Protein AF-A0A2I1FJI1-F1 (afdb_monomer_lite)

pLDDT: mean 73.97, std 13.81, range [42.78, 96.62]

Foldseek 3Di:
DDDDDPPPDDPVVVVVVVVLCVVCVPPDVVVSVVVVVVVVVVVVVVVVVVVVVVVVVVVVVVCVVCVVVVVPPPVPPDPDDDLVNLLVLLVVVCVVCVVPDPPDDNPDDSVVSVVVSVVVVVVVVVVVVD

Structure (mmCIF, N/CA/C/O backbone):
data_AF-A0A2I1FJI1-F1
#
_entry.id   AF-A0A2I1FJI1-F1
#
loop_
_atom_site.group_PDB
_atom_site.id
_atom_site.type_symbol
_atom_site.label_atom_id
_atom_site.label_alt_id
_atom_site.label_comp_id
_atom_site.label_asym_id
_atom_site.label_entity_id
_atom_site.label_seq_id
_atom_site.pdbx_PDB_ins_code
_atom_site.Cartn_x
_atom_site.Cartn_y
_atom_site.Cartn_z
_atom_site.occupancy
_atom_site.B_iso_or_equiv
_atom_site.auth_seq_id
_atom_site.auth_comp_id
_atom_site.auth_asym_id
_atom_site.auth_atom_id
_atom_site.pdbx_PDB_model_num
ATOM 1 N N . MET A 1 1 ? 26.721 -3.919 -31.486 1.00 47.19 1 MET A N 1
ATOM 2 C CA . MET A 1 1 ? 25.503 -4.143 -30.676 1.00 47.19 1 MET A CA 1
ATOM 3 C C . MET A 1 1 ? 25.897 -4.087 -29.205 1.00 47.19 1 MET A C 1
ATOM 5 O O . MET A 1 1 ? 26.629 -4.961 -28.758 1.00 47.19 1 MET A O 1
ATOM 9 N N . ILE A 1 2 ? 25.527 -3.023 -28.488 1.00 46.94 2 ILE A N 1
ATOM 10 C CA . ILE A 1 2 ? 25.874 -2.850 -27.067 1.00 46.94 2 ILE A CA 1
ATOM 11 C C . ILE A 1 2 ? 25.023 -3.837 -26.257 1.00 46.94 2 ILE A C 1
ATOM 13 O O . ILE A 1 2 ? 23.799 -3.747 -26.284 1.00 46.94 2 ILE A O 1
ATOM 17 N N . LYS A 1 3 ? 25.654 -4.801 -25.575 1.00 48.94 3 LYS A N 1
ATOM 18 C CA . LYS A 1 3 ? 24.971 -5.701 -24.633 1.00 48.94 3 LYS A CA 1
ATOM 19 C C . LYS A 1 3 ? 24.777 -4.961 -23.309 1.00 48.94 3 LYS A C 1
ATOM 21 O O . LYS A 1 3 ? 25.679 -4.928 -22.477 1.00 48.94 3 LYS A O 1
ATOM 26 N N . THR A 1 4 ? 23.617 -4.346 -23.125 1.00 60.84 4 THR A N 1
ATOM 27 C CA . THR A 1 4 ? 23.188 -3.788 -21.840 1.00 60.84 4 THR A CA 1
ATOM 28 C C . THR A 1 4 ? 22.783 -4.925 -20.901 1.00 60.84 4 THR A C 1
ATOM 30 O O . THR A 1 4 ? 21.903 -5.727 -21.203 1.00 60.84 4 THR A O 1
ATOM 33 N N . ASN A 1 5 ? 23.462 -5.031 -19.757 1.00 58.72 5 ASN A N 1
ATOM 34 C CA . ASN A 1 5 ? 23.173 -6.045 -18.744 1.00 58.72 5 ASN A CA 1
ATOM 35 C C . ASN A 1 5 ? 22.010 -5.570 -17.859 1.00 58.72 5 ASN A C 1
ATOM 37 O O . ASN A 1 5 ? 22.204 -4.798 -16.926 1.00 58.72 5 ASN A O 1
ATOM 41 N N . TYR A 1 6 ? 20.795 -6.042 -18.141 1.00 63.50 6 TYR A N 1
ATOM 42 C CA . TYR A 1 6 ? 19.580 -5.755 -17.364 1.00 63.50 6 TYR A CA 1
ATOM 43 C C . TYR A 1 6 ? 19.432 -6.653 -16.117 1.00 63.50 6 TYR A C 1
ATOM 45 O O . TYR A 1 6 ? 18.331 -7.106 -15.794 1.00 63.50 6 TYR A O 1
ATOM 53 N N . PHE A 1 7 ? 20.535 -6.968 -15.430 1.00 54.97 7 PHE A N 1
ATOM 54 C CA . PHE A 1 7 ? 20.507 -7.867 -14.272 1.00 54.97 7 PHE A CA 1
ATOM 55 C C . PHE A 1 7 ? 19.630 -7.281 -13.152 1.00 54.97 7 PHE A C 1
ATOM 57 O O . PHE A 1 7 ? 19.903 -6.200 -12.640 1.00 54.97 7 PHE A O 1
ATOM 64 N N . GLY A 1 8 ? 18.562 -8.002 -12.791 1.00 69.81 8 GLY A N 1
ATOM 65 C CA . GLY A 1 8 ? 17.627 -7.637 -11.718 1.00 69.81 8 GLY A CA 1
ATOM 66 C C . GLY A 1 8 ? 16.314 -6.976 -12.163 1.00 69.81 8 GLY A C 1
ATOM 67 O O . GLY A 1 8 ? 15.436 -6.774 -11.326 1.00 69.81 8 GLY A O 1
ATOM 68 N N . LEU A 1 9 ? 16.129 -6.667 -13.452 1.00 73.81 9 LEU A N 1
ATOM 69 C CA . LEU A 1 9 ? 14.855 -6.141 -13.958 1.00 73.81 9 LEU A CA 1
ATOM 70 C C . LEU A 1 9 ? 13.843 -7.261 -14.243 1.00 73.81 9 LEU A C 1
ATOM 72 O O . LEU A 1 9 ? 14.193 -8.350 -14.692 1.00 73.81 9 LEU A O 1
ATOM 76 N N . ASN A 1 10 ? 12.558 -6.969 -14.014 1.00 81.31 10 ASN A N 1
ATOM 77 C CA . ASN A 1 10 ? 11.454 -7.867 -14.355 1.00 81.31 10 ASN A CA 1
ATOM 78 C C . ASN A 1 10 ? 11.464 -8.185 -15.864 1.00 81.31 10 ASN A C 1
ATOM 80 O O . ASN A 1 10 ? 11.625 -7.279 -16.685 1.00 81.31 10 ASN A O 1
ATOM 84 N N . SER A 1 11 ? 11.248 -9.449 -16.238 1.00 80.25 11 SER A N 1
ATOM 85 C CA . SER A 1 11 ? 11.314 -9.920 -17.631 1.00 80.25 11 SER A CA 1
ATOM 86 C C . SER A 1 11 ? 10.394 -9.153 -18.589 1.00 80.25 11 SER A C 1
ATOM 88 O O . SER A 1 11 ? 10.773 -8.907 -19.733 1.00 80.25 11 SER A O 1
ATOM 90 N N . VAL A 1 12 ? 9.229 -8.696 -18.122 1.00 75.75 12 VAL A N 1
ATOM 91 C CA . VAL A 1 12 ? 8.296 -7.875 -18.913 1.00 75.75 12 VAL A CA 1
ATOM 92 C C . VAL A 1 12 ? 8.899 -6.503 -19.228 1.00 75.75 12 VAL A C 1
ATOM 94 O O . VAL A 1 12 ? 8.765 -6.004 -20.345 1.00 75.75 12 VAL A O 1
ATOM 97 N N . ILE A 1 13 ? 9.607 -5.908 -18.264 1.00 76.25 13 ILE A N 1
ATOM 98 C CA . ILE A 1 13 ? 10.289 -4.618 -18.434 1.00 76.25 13 ILE A CA 1
ATOM 99 C C . ILE A 1 13 ? 11.459 -4.776 -19.407 1.00 76.25 13 ILE A C 1
ATOM 101 O O . ILE A 1 13 ? 11.609 -3.964 -20.316 1.00 76.25 13 ILE A O 1
ATOM 105 N N . VAL A 1 14 ? 12.243 -5.849 -19.268 1.00 77.00 14 VAL A N 1
ATOM 106 C CA . VAL A 1 14 ? 13.352 -6.160 -20.184 1.00 77.00 14 VAL A CA 1
ATOM 107 C C . VAL A 1 14 ? 12.845 -6.335 -21.617 1.00 77.00 14 VAL A C 1
ATOM 109 O O . VAL A 1 14 ? 13.408 -5.755 -22.544 1.00 77.00 14 VAL A O 1
ATOM 112 N N . GLN A 1 15 ? 11.741 -7.062 -21.809 1.00 80.50 15 GLN A N 1
ATOM 113 C CA . GLN A 1 15 ? 11.138 -7.233 -23.131 1.00 80.50 15 GLN A CA 1
ATOM 114 C C . GLN A 1 15 ? 10.654 -5.902 -23.723 1.00 80.50 15 GLN A C 1
ATOM 116 O O . GLN A 1 15 ? 10.873 -5.636 -24.904 1.00 80.50 15 GLN A O 1
ATOM 121 N N . ALA A 1 16 ? 10.022 -5.046 -22.916 1.00 79.44 16 ALA A N 1
ATOM 122 C CA . ALA A 1 16 ? 9.568 -3.731 -23.361 1.00 79.44 16 ALA A CA 1
ATOM 123 C C . ALA A 1 16 ? 10.741 -2.824 -23.773 1.00 79.44 16 ALA A C 1
ATOM 125 O O . ALA A 1 16 ? 10.660 -2.159 -24.807 1.00 79.44 16 ALA A O 1
ATOM 126 N N . LEU A 1 17 ? 11.839 -2.838 -23.010 1.00 77.69 17 LEU A N 1
ATOM 127 C CA . LEU A 1 17 ? 13.058 -2.091 -23.329 1.00 77.69 17 LEU A CA 1
ATOM 128 C C . LEU A 1 17 ? 13.715 -2.600 -24.614 1.00 77.69 17 LEU A C 1
ATOM 130 O O . LEU A 1 17 ? 14.049 -1.787 -25.468 1.00 77.69 17 LEU A O 1
ATOM 134 N N . ASN A 1 18 ? 13.815 -3.917 -24.808 1.00 80.38 18 ASN A N 1
ATOM 135 C CA . ASN A 1 18 ? 14.345 -4.499 -26.046 1.00 80.38 18 ASN A CA 1
ATOM 136 C C . ASN A 1 18 ? 13.476 -4.155 -27.268 1.00 80.38 18 ASN A C 1
ATOM 138 O O . ASN A 1 18 ? 13.998 -3.836 -28.334 1.00 80.38 18 ASN A O 1
ATOM 142 N N . ASN A 1 19 ? 12.148 -4.167 -27.118 1.00 82.31 19 ASN A N 1
ATOM 143 C CA . ASN A 1 19 ? 11.226 -3.795 -28.193 1.00 82.31 19 ASN A CA 1
ATOM 144 C C . ASN A 1 19 ? 11.324 -2.303 -28.543 1.00 82.31 19 ASN A C 1
ATOM 146 O O . ASN A 1 19 ? 11.272 -1.946 -29.720 1.00 82.31 19 ASN A O 1
ATOM 150 N N . MET A 1 20 ? 11.480 -1.433 -27.539 1.00 76.06 20 MET A N 1
ATOM 151 C CA . MET A 1 20 ? 11.798 -0.021 -27.767 1.00 76.06 20 MET A CA 1
ATOM 152 C C . MET A 1 20 ? 13.161 0.123 -28.442 1.00 76.06 20 MET A C 1
ATOM 154 O O . MET A 1 20 ? 13.287 0.894 -29.389 1.00 76.06 20 MET A O 1
ATOM 158 N N . GLN A 1 21 ? 14.140 -0.688 -28.032 1.00 75.31 21 GLN A N 1
ATOM 159 C CA . GLN A 1 21 ? 15.470 -0.668 -28.617 1.00 75.31 21 GLN A CA 1
ATOM 160 C C . GLN A 1 21 ? 15.499 -0.999 -30.089 1.00 75.31 21 GLN A C 1
ATOM 162 O O . GLN A 1 21 ? 16.168 -0.322 -30.866 1.00 75.31 21 GLN A O 1
ATOM 167 N N . TYR A 1 22 ? 14.727 -2.005 -30.463 1.00 79.12 22 TYR A N 1
ATOM 168 C CA . TYR A 1 22 ? 14.536 -2.385 -31.844 1.00 79.12 22 TYR A CA 1
ATOM 169 C C . TYR A 1 22 ? 13.771 -1.320 -32.642 1.00 79.12 22 TYR A C 1
ATOM 171 O O . TYR A 1 22 ? 14.175 -0.979 -33.748 1.00 79.12 22 TYR A O 1
ATOM 179 N N . ARG A 1 23 ? 12.687 -0.757 -32.087 1.00 76.19 23 ARG A N 1
ATOM 180 C CA . ARG A 1 23 ? 11.861 0.244 -32.790 1.00 76.19 23 ARG A CA 1
ATOM 181 C C . ARG A 1 23 ? 12.603 1.537 -33.099 1.00 76.19 23 ARG A C 1
ATOM 183 O O . ARG A 1 23 ? 12.361 2.121 -34.147 1.00 76.19 23 ARG A O 1
ATOM 190 N N . TYR A 1 24 ? 13.476 1.969 -32.199 1.00 73.94 24 TYR A N 1
ATOM 191 C CA . TYR A 1 24 ? 14.149 3.262 -32.297 1.00 73.94 24 TYR A CA 1
ATOM 192 C C . TYR A 1 24 ? 15.644 3.120 -32.617 1.00 73.94 24 TYR A C 1
ATOM 194 O O . TYR A 1 24 ? 16.412 4.059 -32.430 1.00 73.94 24 TYR A O 1
ATOM 202 N N . SER A 1 25 ? 16.096 1.962 -33.111 1.00 74.06 25 SER A N 1
ATOM 203 C CA . SER A 1 25 ? 17.522 1.690 -33.359 1.00 74.06 25 SER A CA 1
ATOM 204 C C . SER A 1 25 ? 18.181 2.619 -34.389 1.00 74.06 25 SER A C 1
ATOM 206 O O . SER A 1 25 ? 19.405 2.659 -34.461 1.00 74.06 25 SER A O 1
ATOM 208 N N . GLY A 1 26 ? 17.385 3.320 -35.204 1.00 76.44 26 GLY A N 1
ATOM 209 C CA . GLY A 1 26 ? 17.846 4.299 -36.195 1.00 76.44 26 GLY A CA 1
ATOM 210 C C . GLY A 1 26 ? 17.737 5.763 -35.755 1.00 76.44 26 GLY A C 1
ATOM 211 O O . GLY A 1 26 ? 18.070 6.642 -36.544 1.00 76.44 26 GLY A O 1
ATOM 212 N N . GLU A 1 27 ? 17.259 6.042 -34.538 1.00 76.81 27 GLU A N 1
ATOM 213 C CA . GLU A 1 27 ? 17.108 7.406 -34.019 1.00 76.81 27 GLU A CA 1
ATOM 214 C C . GLU A 1 27 ? 18.331 7.868 -33.213 1.00 76.81 27 GLU A C 1
ATOM 216 O O . GLU A 1 27 ? 19.073 7.069 -32.639 1.00 76.81 27 GLU A O 1
ATOM 221 N N . ILE A 1 28 ? 18.520 9.187 -33.148 1.00 73.75 28 ILE A N 1
ATOM 222 C CA . ILE A 1 28 ? 19.603 9.832 -32.395 1.00 73.75 28 ILE A CA 1
ATOM 223 C C . ILE A 1 28 ? 19.359 9.629 -30.882 1.00 73.75 28 ILE A C 1
ATOM 225 O O . ILE A 1 28 ? 18.203 9.717 -30.446 1.00 73.75 28 ILE A O 1
ATOM 229 N N . PRO A 1 29 ? 20.394 9.366 -30.057 1.00 68.19 29 PRO A N 1
ATOM 230 C CA . PRO A 1 29 ? 20.233 9.063 -28.631 1.00 68.19 29 PRO A CA 1
ATOM 231 C C . PRO A 1 29 ? 19.403 10.062 -27.806 1.00 68.19 29 PRO A C 1
ATOM 233 O O . PRO A 1 29 ? 18.785 9.652 -26.819 1.00 68.19 29 PRO A O 1
ATOM 236 N N . GLU A 1 30 ? 19.321 11.345 -28.182 1.00 69.62 30 GLU A N 1
ATOM 237 C CA . GLU A 1 30 ? 18.455 12.297 -27.472 1.00 69.62 30 GLU A CA 1
ATOM 238 C C . GLU A 1 30 ? 16.960 11.980 -27.643 1.00 69.62 30 GLU A C 1
ATOM 240 O O . GLU A 1 30 ? 16.194 12.081 -26.682 1.00 69.62 30 GLU A O 1
ATOM 245 N N . MET A 1 31 ? 16.530 11.539 -28.829 1.00 74.06 31 MET A N 1
ATOM 246 C CA . MET A 1 31 ? 15.121 11.212 -29.107 1.00 74.06 31 MET A CA 1
ATOM 247 C C . MET A 1 31 ? 14.648 10.013 -28.286 1.00 74.06 31 MET A C 1
ATOM 249 O O . MET A 1 31 ? 13.542 9.994 -27.746 1.00 74.06 31 MET A O 1
ATOM 253 N N . TRP A 1 32 ? 15.543 9.052 -28.092 1.00 71.75 32 TRP A N 1
ATOM 254 C CA . TRP A 1 32 ? 15.356 7.921 -27.193 1.00 71.75 32 TRP A CA 1
ATOM 255 C C . TRP A 1 32 ? 15.030 8.326 -25.759 1.00 71.75 32 TRP A C 1
ATOM 257 O O . TRP A 1 32 ? 14.104 7.789 -25.143 1.00 71.75 32 TRP A O 1
ATOM 267 N N . TYR A 1 33 ? 15.778 9.293 -25.233 1.00 73.75 33 TYR A N 1
ATOM 268 C CA . TYR A 1 33 ? 15.563 9.810 -23.890 1.00 73.75 33 TYR A CA 1
ATOM 269 C C . TYR A 1 33 ? 14.182 10.471 -23.768 1.00 73.75 33 TYR A C 1
ATOM 271 O O . TYR A 1 33 ? 13.450 10.187 -22.817 1.00 73.75 33 TYR A O 1
ATOM 279 N N . PHE A 1 34 ? 13.768 11.264 -24.762 1.00 78.31 34 PHE A N 1
ATOM 280 C CA . PHE A 1 34 ? 12.429 11.864 -24.789 1.00 78.31 34 PHE A CA 1
ATOM 281 C C . PHE A 1 34 ? 11.308 10.819 -24.809 1.00 78.31 34 PHE A C 1
ATOM 283 O O . PHE A 1 34 ? 10.348 10.938 -24.041 1.00 78.31 34 PHE A O 1
ATOM 290 N N . HIS A 1 35 ? 11.430 9.770 -25.625 1.00 76.94 35 HIS A N 1
ATOM 291 C CA . HIS A 1 35 ? 10.432 8.700 -25.684 1.00 76.94 35 HIS A CA 1
ATOM 292 C C . HIS A 1 35 ? 10.293 7.963 -24.345 1.00 76.94 35 HIS A C 1
ATOM 294 O O . HIS A 1 35 ? 9.173 7.766 -23.859 1.00 76.94 35 HIS A O 1
ATOM 300 N N . ILE A 1 36 ? 11.414 7.625 -23.701 1.00 79.62 36 ILE A N 1
ATOM 301 C CA . ILE A 1 36 ? 11.411 6.991 -22.374 1.00 79.62 36 ILE A CA 1
ATOM 302 C C . ILE A 1 36 ? 10.771 7.918 -21.335 1.00 79.62 36 ILE A C 1
ATOM 304 O O . ILE A 1 36 ? 9.915 7.479 -20.563 1.00 79.62 36 ILE A O 1
ATOM 308 N N . LEU A 1 37 ? 11.123 9.207 -21.335 1.00 80.19 37 LEU A N 1
ATOM 309 C CA . LEU A 1 37 ? 10.542 10.184 -20.414 1.00 80.19 37 LEU A CA 1
ATOM 310 C C . LEU A 1 37 ? 9.018 10.284 -20.551 1.00 80.19 37 LEU A C 1
ATOM 312 O O . LEU A 1 37 ? 8.312 10.308 -19.538 1.00 80.19 37 LEU A O 1
ATOM 316 N N . ILE A 1 38 ? 8.498 10.317 -21.780 1.00 80.12 38 ILE A N 1
ATOM 317 C CA . ILE A 1 38 ? 7.054 10.379 -22.043 1.00 80.12 38 ILE A CA 1
ATOM 318 C C . ILE A 1 38 ? 6.355 9.125 -21.504 1.00 80.12 38 ILE A C 1
ATOM 320 O O . ILE A 1 38 ? 5.335 9.234 -20.818 1.00 80.12 38 ILE A O 1
ATOM 324 N N . ILE A 1 39 ? 6.915 7.940 -21.759 1.00 81.06 39 ILE A N 1
ATOM 325 C CA . ILE A 1 39 ? 6.361 6.665 -21.284 1.00 81.06 39 ILE A CA 1
ATOM 326 C C . ILE A 1 39 ? 6.352 6.612 -19.755 1.00 81.06 39 ILE A C 1
ATOM 328 O O . ILE A 1 39 ? 5.319 6.286 -19.160 1.00 81.06 39 ILE A O 1
ATOM 332 N N . CYS A 1 40 ? 7.453 6.992 -19.105 1.00 83.12 40 CYS A N 1
ATOM 333 C CA . CYS A 1 40 ? 7.536 7.057 -17.646 1.00 83.12 40 CYS A CA 1
ATOM 334 C C . CYS A 1 40 ? 6.496 8.025 -17.074 1.00 83.12 40 CYS A C 1
ATOM 336 O O . CYS A 1 40 ? 5.744 7.666 -16.164 1.00 83.12 40 CYS A O 1
ATOM 338 N N . LYS A 1 41 ? 6.382 9.227 -17.648 1.00 87.12 41 LYS A N 1
ATOM 339 C CA . LYS A 1 41 ? 5.418 10.243 -17.207 1.00 87.12 41 LYS A CA 1
ATOM 340 C C . LYS A 1 41 ? 3.973 9.756 -17.334 1.00 87.12 41 LYS A C 1
ATOM 342 O O . LYS A 1 41 ? 3.188 9.910 -16.396 1.00 87.12 41 LYS A O 1
ATOM 347 N N . ASN A 1 42 ? 3.629 9.130 -18.457 1.00 86.31 42 ASN A N 1
ATOM 348 C CA . ASN A 1 42 ? 2.298 8.571 -18.688 1.00 86.31 42 ASN A CA 1
ATOM 349 C C . ASN A 1 42 ? 1.996 7.397 -17.745 1.00 86.31 42 ASN A C 1
ATOM 351 O O . ASN A 1 42 ? 0.888 7.305 -17.216 1.00 86.31 42 ASN A O 1
ATOM 355 N N . THR A 1 43 ? 2.988 6.546 -17.478 1.00 87.19 43 THR A N 1
ATOM 356 C CA . THR A 1 43 ? 2.863 5.416 -16.544 1.00 87.19 43 THR A CA 1
ATOM 357 C C . THR A 1 43 ? 2.609 5.902 -15.119 1.00 87.19 43 THR A C 1
ATOM 359 O O . THR A 1 43 ? 1.664 5.444 -14.477 1.00 87.19 43 THR A O 1
ATOM 362 N N . ILE A 1 44 ? 3.381 6.887 -14.644 1.00 87.56 44 ILE A N 1
ATOM 363 C CA . ILE A 1 44 ? 3.194 7.505 -13.321 1.00 87.56 44 ILE A CA 1
ATOM 364 C C . ILE A 1 44 ? 1.805 8.142 -13.215 1.00 87.56 44 ILE A C 1
ATOM 366 O O . ILE A 1 44 ? 1.108 7.952 -12.218 1.00 87.56 44 ILE A O 1
ATOM 370 N N . LYS A 1 45 ? 1.370 8.868 -14.253 1.00 93.06 45 LYS A N 1
ATOM 371 C CA . LYS A 1 45 ? 0.030 9.466 -14.302 1.00 93.06 45 LYS A CA 1
ATOM 372 C C . LYS A 1 45 ? -1.064 8.401 -14.166 1.00 93.06 45 LYS A C 1
ATOM 374 O O . LYS A 1 45 ? -1.926 8.530 -13.302 1.00 93.06 45 LYS A O 1
ATOM 379 N N . CYS A 1 46 ? -0.988 7.332 -14.958 1.00 91.31 46 CYS A N 1
ATOM 380 C CA . CYS A 1 46 ? -1.950 6.230 -14.920 1.00 91.31 46 CYS A CA 1
ATOM 381 C C . CYS A 1 46 ? -1.988 5.539 -13.545 1.00 91.31 46 CYS A C 1
ATOM 383 O O . CYS A 1 46 ? -3.064 5.331 -12.980 1.00 91.31 46 CYS A O 1
ATOM 385 N N . ALA A 1 47 ? -0.818 5.245 -12.968 1.00 88.81 47 ALA A N 1
ATOM 386 C CA . ALA A 1 47 ? -0.712 4.644 -11.641 1.00 88.81 47 ALA A CA 1
ATOM 387 C C . ALA A 1 47 ? -1.354 5.530 -10.560 1.00 88.81 47 ALA A C 1
ATOM 389 O O . ALA A 1 47 ? -2.113 5.036 -9.724 1.00 88.81 47 ALA A O 1
ATOM 390 N N . ASN A 1 48 ? -1.116 6.842 -10.617 1.00 93.12 48 ASN A N 1
ATOM 391 C CA . ASN A 1 48 ? -1.707 7.806 -9.692 1.00 93.12 48 ASN A CA 1
ATOM 392 C C . ASN A 1 48 ? -3.232 7.900 -9.836 1.00 93.12 48 ASN A C 1
ATOM 394 O O . ASN A 1 48 ? -3.940 7.939 -8.828 1.00 93.12 48 ASN A O 1
ATOM 398 N N . ASP A 1 49 ? -3.755 7.903 -11.061 1.00 95.94 49 ASP A N 1
ATOM 399 C CA . ASP A 1 49 ? -5.201 7.927 -11.305 1.00 95.94 49 ASP A CA 1
ATOM 400 C C . ASP A 1 49 ? -5.874 6.643 -10.791 1.00 95.94 49 ASP A C 1
ATOM 402 O O . ASP A 1 49 ? -6.923 6.696 -10.136 1.00 95.94 49 ASP A O 1
ATOM 406 N N . HIS A 1 50 ? -5.236 5.488 -11.000 1.00 94.56 50 HIS A N 1
ATOM 407 C CA . HIS A 1 50 ? -5.700 4.217 -10.450 1.00 94.56 50 HIS A CA 1
ATOM 408 C C . HIS A 1 50 ? -5.675 4.214 -8.913 1.00 94.56 50 HIS A C 1
ATOM 410 O O . HIS A 1 50 ? -6.667 3.841 -8.280 1.00 94.56 50 HIS A O 1
ATOM 416 N N . LEU A 1 51 ? -4.586 4.690 -8.302 1.00 93.88 51 LEU A N 1
ATOM 417 C CA . LEU A 1 51 ? -4.455 4.801 -6.849 1.00 93.88 51 LEU A CA 1
ATOM 418 C C . LEU A 1 51 ? -5.553 5.692 -6.252 1.00 93.88 51 LEU A C 1
ATOM 420 O O . LEU A 1 51 ? -6.237 5.272 -5.317 1.00 93.88 51 LEU A O 1
ATOM 424 N N . LYS A 1 52 ? -5.793 6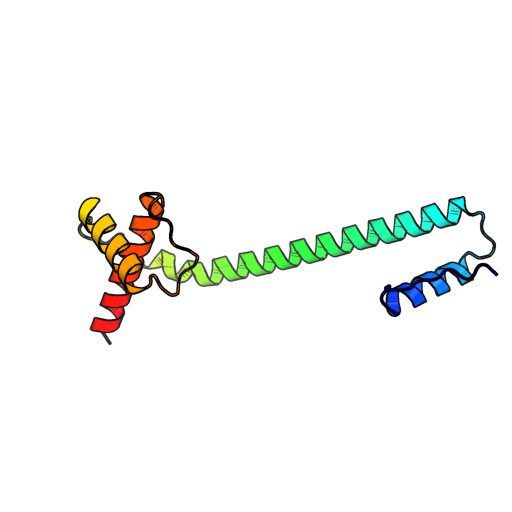.876 -6.831 1.00 96.38 52 LYS A N 1
ATOM 425 C CA . LYS A 1 52 ? -6.879 7.782 -6.412 1.00 96.38 52 LYS A CA 1
ATOM 426 C C . LYS A 1 52 ? -8.242 7.093 -6.467 1.00 96.38 52 LYS A C 1
ATOM 428 O O . LYS A 1 52 ? -9.025 7.192 -5.521 1.00 96.38 52 LYS A O 1
ATOM 433 N N . LYS A 1 53 ? -8.522 6.352 -7.544 1.00 96.62 53 LYS A N 1
ATOM 434 C CA . LYS A 1 53 ? -9.770 5.588 -7.699 1.00 96.62 53 LYS A CA 1
ATOM 435 C C . LYS A 1 53 ? -9.914 4.504 -6.628 1.00 96.62 53 LYS A C 1
ATOM 437 O O . LYS A 1 53 ? -11.008 4.328 -6.087 1.00 96.62 53 LYS A O 1
ATOM 442 N N . CYS A 1 54 ? -8.835 3.795 -6.302 1.00 94.00 54 CYS A N 1
ATOM 443 C CA . CYS A 1 54 ? -8.822 2.794 -5.235 1.00 94.00 54 CYS A CA 1
ATOM 444 C C . CYS A 1 54 ? -9.061 3.419 -3.857 1.00 94.00 54 CYS A C 1
ATOM 446 O O . CYS A 1 54 ? -9.934 2.948 -3.130 1.00 94.00 54 CYS A O 1
ATOM 448 N N . ILE A 1 55 ? -8.374 4.518 -3.529 1.00 93.44 55 ILE A N 1
ATOM 449 C CA . ILE A 1 55 ? -8.583 5.258 -2.275 1.00 93.44 55 ILE A CA 1
ATOM 450 C C . ILE A 1 55 ? -10.046 5.702 -2.157 1.00 93.44 55 ILE A C 1
ATOM 452 O O . ILE A 1 55 ? -10.680 5.465 -1.128 1.00 93.44 55 ILE A O 1
ATOM 456 N N . ALA A 1 56 ? -10.624 6.260 -3.225 1.00 94.94 56 ALA A N 1
ATOM 457 C CA . ALA A 1 56 ? -12.023 6.683 -3.238 1.00 94.94 56 ALA A CA 1
ATOM 458 C C . ALA A 1 56 ? -12.999 5.513 -3.005 1.00 94.94 56 ALA A C 1
ATOM 460 O O . ALA A 1 56 ? -13.978 5.662 -2.270 1.00 94.94 56 ALA A O 1
ATOM 461 N N . LYS A 1 57 ? -12.741 4.335 -3.592 1.00 94.12 57 LYS A N 1
ATOM 462 C CA . LYS A 1 57 ? -13.536 3.121 -3.328 1.00 94.12 57 LYS A CA 1
ATOM 463 C C . LYS A 1 57 ? -13.439 2.690 -1.863 1.00 94.12 57 LYS A C 1
ATOM 465 O O . LYS A 1 57 ? -14.468 2.404 -1.250 1.00 94.12 57 LYS A O 1
ATOM 470 N N . THR A 1 58 ? -12.234 2.677 -1.298 1.00 90.06 58 THR A N 1
ATOM 471 C CA . THR A 1 58 ? -12.002 2.311 0.107 1.00 90.06 58 THR A CA 1
ATOM 472 C C . THR A 1 58 ? -12.691 3.283 1.063 1.00 90.06 58 THR A C 1
ATOM 474 O O . THR A 1 58 ? -13.386 2.841 1.976 1.00 90.06 58 THR A O 1
ATOM 477 N N . ALA A 1 59 ? -12.591 4.592 0.821 1.00 88.25 59 ALA A N 1
ATOM 478 C CA . ALA A 1 59 ? -13.261 5.612 1.627 1.00 88.25 59 ALA A CA 1
ATOM 479 C C . ALA A 1 59 ? -14.793 5.455 1.598 1.00 88.25 59 ALA A C 1
ATOM 481 O O . ALA A 1 59 ? -15.441 5.468 2.645 1.00 88.25 59 ALA A O 1
ATOM 482 N N . LYS A 1 60 ? -15.382 5.215 0.416 1.00 87.81 60 LYS A N 1
ATOM 483 C CA . LYS A 1 60 ? -16.823 4.928 0.280 1.00 87.81 60 LYS A CA 1
ATOM 484 C C . LYS A 1 60 ? -17.240 3.682 1.061 1.00 87.81 60 LYS A C 1
ATOM 486 O O . LYS A 1 60 ? -18.265 3.700 1.745 1.00 87.81 60 LYS A O 1
ATOM 491 N N . LYS A 1 61 ? -16.437 2.614 0.993 1.00 84.12 61 LYS A N 1
ATOM 492 C CA . LYS A 1 61 ? -16.662 1.393 1.776 1.00 84.12 61 LYS A CA 1
ATOM 493 C C . LYS A 1 61 ? -16.656 1.719 3.274 1.00 84.12 61 LYS A C 1
ATOM 495 O O . LYS A 1 61 ? -17.620 1.401 3.961 1.00 84.12 61 LYS A O 1
ATOM 500 N N . HIS A 1 62 ? -15.638 2.431 3.754 1.00 73.25 62 HIS A N 1
ATOM 501 C CA . HIS A 1 62 ? -15.518 2.824 5.159 1.00 73.25 62 HIS A CA 1
ATOM 502 C C . HIS A 1 62 ? -16.729 3.627 5.662 1.00 73.25 62 HIS A C 1
ATOM 504 O O . HIS A 1 62 ? -17.270 3.313 6.720 1.00 73.25 62 HIS A O 1
ATOM 510 N N . LEU A 1 63 ? -17.208 4.611 4.894 1.00 75.56 63 LEU A N 1
ATOM 511 C CA . LEU A 1 63 ? -18.400 5.395 5.250 1.00 75.56 63 LEU A CA 1
ATOM 512 C C . LEU A 1 63 ? -19.664 4.528 5.329 1.00 75.56 63 LEU A C 1
ATOM 514 O O . LEU A 1 63 ? -20.456 4.668 6.258 1.00 75.56 63 LEU A O 1
ATOM 518 N N . THR A 1 64 ? -19.827 3.592 4.395 1.00 71.81 64 THR A N 1
ATOM 519 C CA . THR A 1 64 ? -20.999 2.703 4.345 1.00 71.81 64 THR A CA 1
ATOM 520 C C . THR A 1 64 ? -21.066 1.788 5.570 1.00 71.81 64 THR A C 1
ATOM 522 O O . THR A 1 64 ? -22.129 1.645 6.166 1.00 71.81 64 THR A O 1
ATOM 525 N N . TYR A 1 65 ? -19.929 1.225 5.991 1.00 61.53 65 TYR A N 1
ATOM 526 C CA . TYR A 1 65 ? -19.855 0.386 7.194 1.00 61.53 65 TYR A CA 1
ATOM 527 C C . TYR A 1 65 ? -19.820 1.189 8.509 1.00 61.53 65 TYR A C 1
ATOM 529 O O . TYR A 1 65 ? -20.189 0.646 9.546 1.00 61.53 65 TYR A O 1
ATOM 537 N N . SER A 1 66 ? -19.439 2.474 8.491 1.00 57.75 66 SER A N 1
ATOM 538 C CA . SER A 1 66 ? -19.400 3.327 9.699 1.00 57.75 66 SER A CA 1
ATOM 539 C C . SER A 1 66 ? -20.732 4.027 10.008 1.00 57.75 66 SER A C 1
ATOM 541 O O . SER A 1 66 ? -21.043 4.288 11.171 1.00 57.75 66 SER A O 1
ATOM 543 N N . ASN A 1 67 ? -21.559 4.296 8.993 1.00 58.06 67 ASN A N 1
ATOM 544 C CA . ASN A 1 67 ? -22.872 4.931 9.154 1.00 58.06 67 ASN A CA 1
ATOM 545 C C . ASN A 1 67 ? -23.899 4.172 10.032 1.00 58.06 67 ASN A C 1
ATOM 547 O O . ASN A 1 67 ? -24.675 4.855 10.708 1.00 58.06 67 ASN A O 1
ATOM 551 N N . PRO A 1 68 ? -23.951 2.823 10.104 1.00 53.66 68 PRO A N 1
ATOM 552 C CA . PRO A 1 68 ? -24.856 2.147 11.040 1.00 53.66 68 PRO A CA 1
ATOM 553 C C . PRO A 1 68 ? -24.457 2.336 12.512 1.00 53.66 68 PRO A C 1
ATOM 555 O O . PRO A 1 68 ? -25.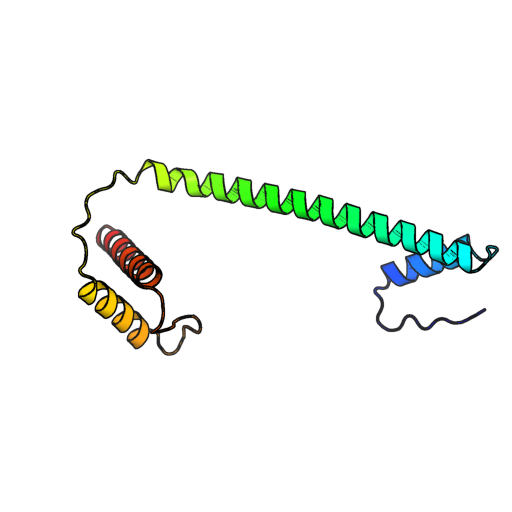322 2.285 13.384 1.00 53.66 68 PRO A O 1
ATOM 558 N N . ILE A 1 69 ? -23.181 2.614 12.805 1.00 50.69 69 ILE A N 1
ATOM 559 C CA . ILE A 1 69 ? -22.697 2.798 14.182 1.00 50.69 69 ILE A CA 1
ATOM 560 C C . ILE A 1 69 ? -23.102 4.180 14.721 1.00 50.69 69 ILE A C 1
ATOM 562 O O . ILE A 1 69 ? -23.448 4.302 15.892 1.00 50.69 69 ILE A O 1
ATOM 566 N N . GLN A 1 70 ? -23.142 5.218 13.877 1.00 52.72 70 GLN A N 1
ATOM 567 C CA . GLN A 1 70 ? -23.442 6.587 14.325 1.00 52.72 70 GLN A CA 1
ATOM 568 C C . GLN A 1 70 ? -24.937 6.865 14.567 1.00 52.72 70 GLN A C 1
ATOM 570 O O . GLN A 1 70 ? -25.259 7.712 15.397 1.00 52.72 70 GLN A O 1
ATOM 575 N N . LYS A 1 71 ? -25.866 6.145 13.917 1.00 47.50 71 LYS A N 1
ATOM 576 C CA . LYS A 1 71 ? -27.318 6.378 14.099 1.00 47.50 71 LYS A CA 1
ATOM 577 C C . LYS A 1 71 ? -27.886 5.855 15.426 1.00 47.50 71 LYS A C 1
ATOM 579 O O . LYS A 1 71 ? -28.962 6.290 15.824 1.00 47.50 71 LYS A O 1
ATOM 584 N N . ASN A 1 72 ? -27.156 4.992 16.135 1.00 49.00 72 ASN A N 1
ATOM 585 C CA . ASN A 1 72 ? -27.612 4.399 17.399 1.00 49.00 72 ASN A CA 1
ATOM 586 C C . ASN A 1 72 ? -26.928 4.975 18.644 1.00 49.00 72 ASN A C 1
ATOM 588 O O . ASN A 1 72 ? -27.306 4.621 19.760 1.00 49.00 72 ASN A O 1
ATOM 592 N N . VAL A 1 73 ? -25.985 5.911 18.499 1.00 48.25 73 VAL A N 1
ATOM 593 C CA . VAL A 1 73 ? -25.434 6.632 19.653 1.00 48.25 73 VAL A CA 1
ATOM 594 C C . VAL A 1 73 ? -26.347 7.816 19.965 1.00 48.25 73 VAL A C 1
ATOM 596 O O . VAL A 1 73 ? -25.967 8.982 19.876 1.00 48.25 73 VAL A O 1
ATOM 599 N N . LYS A 1 74 ? -27.582 7.520 20.401 1.00 45.19 74 LYS A N 1
ATOM 600 C CA . LYS A 1 74 ? -28.196 8.386 21.411 1.00 45.19 74 LYS A CA 1
ATOM 601 C C . LYS A 1 74 ? -27.164 8.444 22.526 1.00 45.19 74 LYS A C 1
ATOM 603 O O . LYS A 1 74 ? -26.810 7.402 23.074 1.00 45.19 74 LYS A O 1
ATOM 608 N N . LYS A 1 75 ? -26.643 9.643 22.778 1.00 49.12 75 LYS A N 1
ATOM 609 C CA . LYS A 1 75 ? -25.691 9.980 23.836 1.00 49.12 75 LYS A CA 1
ATOM 610 C C . LYS A 1 75 ? -26.330 9.611 25.176 1.00 49.12 75 LYS A C 1
ATOM 612 O O . LYS A 1 75 ? -26.906 10.445 25.864 1.00 49.12 75 LYS A O 1
ATOM 617 N N . ARG A 1 76 ? -26.333 8.318 25.497 1.00 42.78 76 ARG A N 1
ATOM 618 C CA . ARG A 1 76 ? -26.680 7.808 26.811 1.00 42.78 76 ARG A CA 1
ATOM 619 C C . ARG A 1 76 ? -25.536 8.316 27.658 1.00 42.78 76 ARG A C 1
ATOM 621 O O . ARG A 1 76 ? -24.396 7.954 27.385 1.00 42.78 76 ARG A O 1
ATOM 628 N N . VAL A 1 77 ? -25.844 9.241 28.559 1.00 45.72 77 VAL A N 1
ATOM 629 C CA . VAL A 1 77 ? -24.928 9.729 29.585 1.00 45.72 77 VAL A CA 1
ATOM 630 C C . VAL A 1 77 ? -24.422 8.486 30.309 1.00 45.72 77 VAL A C 1
ATOM 632 O O . VAL A 1 77 ? -25.092 7.924 31.170 1.00 45.72 77 VAL A O 1
ATOM 635 N N . SER A 1 78 ? -23.302 7.956 29.829 1.00 51.19 78 SER A N 1
ATOM 636 C CA . SER A 1 78 ? -22.508 6.991 30.553 1.00 51.19 78 SER A CA 1
ATOM 637 C C . SER A 1 78 ? -21.922 7.797 31.687 1.00 51.19 78 SER A C 1
ATOM 639 O O . SER A 1 78 ? -21.271 8.804 31.410 1.00 51.19 78 SER A O 1
ATOM 641 N N . SER A 1 79 ? -22.212 7.386 32.918 1.00 57.62 79 SER A N 1
ATOM 642 C CA . SER A 1 79 ? -21.482 7.794 34.115 1.00 57.62 79 SER A CA 1
ATOM 643 C C . SER A 1 79 ? -20.020 8.015 33.735 1.00 57.62 79 SER A C 1
ATOM 645 O O . SER A 1 79 ? -19.359 7.072 33.288 1.00 57.62 79 SER A O 1
ATOM 647 N N . GLU A 1 80 ? -19.597 9.279 33.742 1.00 69.12 80 GLU A N 1
ATOM 648 C CA . GLU A 1 80 ? -18.260 9.657 33.310 1.00 69.12 80 GLU A CA 1
ATOM 649 C C . GLU A 1 80 ? -17.287 8.982 34.265 1.00 69.12 80 GLU A C 1
ATOM 651 O O . GLU A 1 80 ? -17.272 9.300 35.449 1.00 69.12 80 GLU A O 1
ATOM 656 N N . LEU A 1 81 ? -16.530 8.008 33.753 1.00 72.88 81 LEU A N 1
ATOM 657 C CA . LEU A 1 81 ? -15.387 7.480 34.486 1.00 72.88 81 LEU A CA 1
ATOM 658 C C . LEU A 1 81 ? -14.477 8.646 34.843 1.00 72.88 81 LEU A C 1
ATOM 660 O O . LEU A 1 81 ? -14.219 9.504 33.984 1.00 72.88 81 LEU A O 1
ATOM 664 N N . SER A 1 82 ? -13.990 8.651 36.077 1.00 82.44 82 SER A N 1
ATOM 665 C CA . SER A 1 82 ? -12.972 9.612 36.472 1.00 82.44 82 SER A CA 1
ATOM 666 C C . SER A 1 82 ? -11.689 9.372 35.666 1.00 82.44 82 SER A C 1
ATOM 668 O O . SER A 1 82 ? -11.443 8.281 35.140 1.00 82.44 82 SER A O 1
ATOM 670 N N . ASP A 1 83 ? -10.859 10.408 35.547 1.00 80.31 83 ASP A N 1
ATOM 671 C CA . ASP A 1 83 ? -9.554 10.282 34.889 1.00 80.31 83 ASP A CA 1
ATOM 672 C C . ASP A 1 83 ? -8.689 9.195 35.566 1.00 80.31 83 ASP A C 1
ATOM 674 O O . ASP A 1 83 ? -7.972 8.475 34.869 1.00 80.31 83 ASP A O 1
ATOM 678 N N . ASP A 1 84 ? -8.820 9.023 36.887 1.00 83.12 84 ASP A N 1
ATOM 679 C CA . ASP A 1 84 ? -8.092 8.019 37.672 1.00 83.12 84 ASP A CA 1
ATOM 680 C C . ASP A 1 84 ? -8.575 6.593 37.364 1.00 83.12 84 ASP A C 1
ATOM 682 O O . ASP A 1 84 ? -7.760 5.701 37.128 1.00 83.12 84 ASP A O 1
ATOM 686 N N . GLU A 1 85 ? -9.893 6.379 37.267 1.00 83.75 85 GLU A N 1
ATOM 687 C CA . GLU A 1 85 ? -10.467 5.083 36.874 1.00 83.75 85 GLU A CA 1
ATOM 688 C C . GLU A 1 85 ? -10.044 4.695 35.450 1.00 83.75 85 GLU A C 1
ATOM 690 O O . GLU A 1 85 ? -9.759 3.529 35.163 1.00 83.75 85 GLU A O 1
ATOM 695 N N . ILE A 1 86 ? -9.979 5.673 34.537 1.00 85.62 86 ILE A N 1
ATOM 696 C CA . ILE A 1 86 ? -9.498 5.452 33.169 1.00 85.62 86 ILE A CA 1
ATOM 697 C C . ILE A 1 86 ? -8.032 5.020 33.187 1.00 85.62 86 ILE A C 1
ATOM 699 O O . ILE A 1 86 ? -7.681 4.075 32.476 1.00 85.62 86 ILE A O 1
ATOM 703 N N . ASP A 1 87 ? -7.182 5.690 33.966 1.00 83.00 87 ASP A N 1
ATOM 704 C CA . ASP A 1 87 ? -5.753 5.378 34.025 1.00 83.00 87 ASP A CA 1
ATOM 705 C C . ASP A 1 87 ? -5.482 4.022 34.690 1.00 83.00 87 ASP A C 1
ATOM 707 O O . ASP A 1 87 ? -4.623 3.270 34.221 1.00 83.00 87 ASP A O 1
ATOM 711 N N . GLU A 1 88 ? -6.268 3.656 35.703 1.00 84.81 88 GLU A N 1
ATOM 712 C CA . GLU A 1 88 ? -6.209 2.346 36.353 1.00 84.81 88 GLU A CA 1
ATOM 713 C C . GLU A 1 88 ? -6.630 1.220 35.398 1.00 84.81 88 GLU A C 1
ATOM 715 O O . GLU A 1 88 ? -5.915 0.223 35.244 1.00 84.81 88 GLU A O 1
ATOM 720 N N . ILE A 1 89 ? -7.758 1.381 34.696 1.00 84.25 89 ILE A N 1
ATOM 721 C CA . ILE A 1 89 ? -8.221 0.413 33.692 1.00 84.25 89 ILE A CA 1
ATOM 722 C C . ILE A 1 89 ? -7.170 0.264 32.594 1.00 84.25 89 ILE A C 1
ATOM 724 O O . ILE A 1 89 ? -6.802 -0.863 32.253 1.00 84.25 89 ILE A O 1
ATOM 728 N N . TYR A 1 90 ? -6.672 1.390 32.071 1.00 81.56 90 TYR A N 1
ATOM 729 C CA . TYR A 1 90 ? -5.615 1.440 31.065 1.00 81.56 90 TYR A CA 1
ATOM 730 C C . TYR A 1 90 ? -4.402 0.630 31.571 1.00 81.56 90 TYR A C 1
ATOM 732 O O . TYR A 1 90 ? -4.071 -0.415 30.997 1.00 81.56 90 TYR A O 1
ATOM 740 N N . SER A 1 91 ? -3.830 1.010 32.711 1.00 77.69 91 SER A N 1
ATOM 741 C CA . SER A 1 91 ? -2.649 0.373 33.306 1.00 77.69 91 SER A CA 1
ATOM 742 C C . SER A 1 91 ? -2.820 -1.128 33.574 1.00 77.69 91 SER A C 1
ATOM 744 O O . SER A 1 91 ? -1.894 -1.906 33.330 1.00 77.69 91 SER A O 1
ATOM 746 N N . ASN A 1 92 ? -4.004 -1.572 33.999 1.00 80.44 92 ASN A N 1
ATOM 747 C CA . ASN A 1 92 ? -4.293 -2.990 34.226 1.00 80.44 92 ASN A CA 1
ATOM 748 C C . ASN A 1 92 ? -4.277 -3.819 32.932 1.00 80.44 92 ASN A C 1
ATOM 750 O O . ASN A 1 92 ? -3.759 -4.941 32.917 1.00 80.44 92 ASN A O 1
ATOM 754 N N . ILE A 1 93 ? -4.792 -3.273 31.826 1.00 76.12 93 ILE A N 1
ATOM 755 C CA . ILE A 1 93 ? -4.701 -3.913 30.502 1.00 76.12 93 ILE A CA 1
ATOM 756 C C . ILE A 1 93 ? -3.233 -4.032 30.100 1.00 76.12 93 ILE A C 1
ATOM 758 O O . ILE A 1 93 ? -2.791 -5.108 29.696 1.00 76.12 93 ILE A O 1
ATOM 762 N N . TYR A 1 94 ? -2.460 -2.956 30.256 1.00 69.94 94 TYR A N 1
ATOM 763 C CA . TYR A 1 94 ? -1.031 -2.974 29.960 1.00 69.94 94 TYR A CA 1
ATOM 764 C C . TYR A 1 94 ? -0.299 -4.056 30.745 1.00 69.94 94 TYR A C 1
ATOM 766 O O . TYR A 1 94 ? 0.403 -4.875 30.154 1.00 69.94 94 TYR A O 1
ATOM 774 N N . PHE A 1 95 ? -0.492 -4.099 32.064 1.00 67.50 95 PHE A N 1
ATOM 775 C CA . PHE A 1 95 ? 0.192 -5.059 32.920 1.00 67.50 95 PHE A CA 1
ATOM 776 C C . PHE A 1 95 ? -0.170 -6.505 32.556 1.00 67.50 95 PHE A C 1
ATOM 778 O O . PHE A 1 95 ? 0.708 -7.367 32.504 1.00 67.50 95 PHE A O 1
ATOM 785 N N . ARG A 1 96 ? -1.442 -6.763 32.224 1.00 71.19 96 ARG A N 1
ATOM 786 C CA . ARG A 1 96 ? -1.931 -8.099 31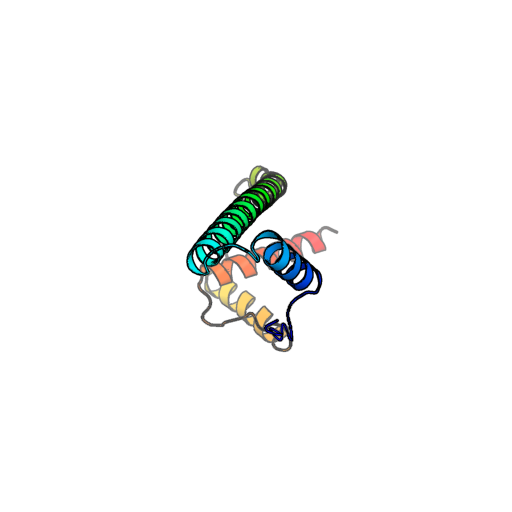.858 1.00 71.19 96 ARG A CA 1
ATOM 787 C C . ARG A 1 96 ? -1.444 -8.569 30.479 1.00 71.19 96 ARG A C 1
ATOM 789 O O . ARG A 1 96 ? -1.162 -9.754 30.326 1.00 71.19 96 ARG A O 1
ATOM 796 N N . TYR A 1 97 ? -1.306 -7.676 29.494 1.00 64.31 97 TYR A N 1
ATOM 797 C CA . TYR A 1 97 ? -0.922 -8.027 28.111 1.00 64.31 97 TYR A CA 1
ATOM 798 C C . TYR A 1 97 ? 0.536 -7.689 27.745 1.00 64.31 97 TYR A C 1
ATOM 800 O O . TYR A 1 97 ? 0.940 -7.877 26.592 1.00 64.31 97 TYR A O 1
ATOM 808 N N . ARG A 1 98 ? 1.348 -7.268 28.730 1.00 57.81 98 ARG A N 1
ATOM 809 C CA . ARG A 1 98 ? 2.738 -6.774 28.611 1.00 57.81 98 ARG A CA 1
ATOM 810 C C . ARG A 1 98 ? 3.695 -7.651 27.791 1.00 57.81 98 ARG A C 1
ATOM 812 O O . ARG A 1 98 ? 4.711 -7.152 27.325 1.00 57.81 98 ARG A O 1
ATOM 819 N N . LYS A 1 99 ? 3.395 -8.937 27.584 1.00 49.62 99 LYS A N 1
ATOM 820 C CA . LYS A 1 99 ? 4.211 -9.825 26.736 1.00 49.62 99 LYS A CA 1
ATOM 821 C C . LYS A 1 99 ? 3.895 -9.775 25.235 1.00 49.62 99 LYS A C 1
ATOM 823 O O . LYS A 1 99 ? 4.652 -10.362 24.474 1.00 49.62 99 LYS A O 1
ATOM 828 N N . THR A 1 100 ? 2.809 -9.130 24.799 1.00 51.38 100 THR A N 1
ATOM 829 C CA . THR A 1 100 ? 2.295 -9.306 23.419 1.00 51.38 100 THR A CA 1
ATOM 830 C C . THR A 1 100 ? 1.940 -8.029 22.659 1.00 51.38 100 THR A C 1
ATOM 832 O O . THR A 1 100 ? 1.770 -8.100 21.447 1.00 51.38 100 THR A O 1
ATOM 835 N N . SER A 1 101 ? 1.837 -6.861 23.305 1.00 51.97 101 SER A N 1
ATOM 836 C CA . SER A 1 101 ? 1.450 -5.630 22.602 1.00 51.97 101 SER A CA 1
ATOM 837 C C . SER A 1 101 ? 2.626 -4.665 22.424 1.00 51.97 101 SER A C 1
ATOM 839 O O . SER A 1 101 ? 2.935 -3.889 23.327 1.00 51.97 101 SER A 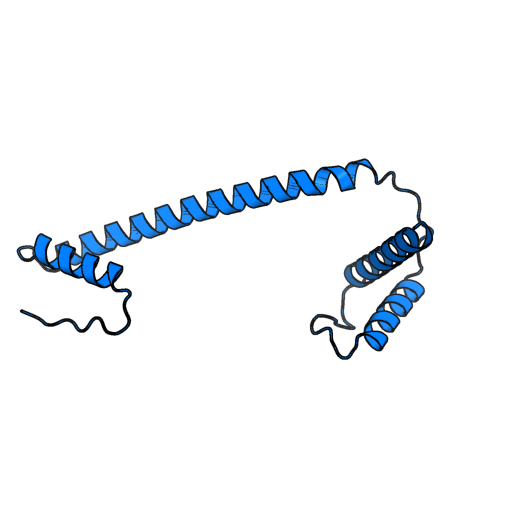O 1
ATOM 841 N N . GLU A 1 102 ? 3.212 -4.637 21.227 1.00 51.41 102 GLU A N 1
ATOM 842 C CA . GLU A 1 102 ? 4.184 -3.619 20.775 1.00 51.41 102 GLU A CA 1
ATOM 843 C C . GLU A 1 102 ? 3.590 -2.196 20.660 1.00 51.41 102 GLU A C 1
ATOM 845 O O . GLU A 1 102 ? 4.287 -1.258 20.292 1.00 51.41 102 GLU A O 1
ATOM 850 N N . PHE A 1 103 ? 2.304 -1.999 20.977 1.00 51.91 103 PHE A N 1
ATOM 851 C CA . PHE A 1 103 ? 1.563 -0.775 20.648 1.00 51.91 103 PHE A CA 1
ATOM 852 C C . PHE A 1 103 ? 1.142 0.092 21.842 1.00 51.91 103 PHE A C 1
ATOM 854 O O . PHE A 1 103 ? 0.305 0.983 21.691 1.00 51.91 103 PHE A O 1
ATOM 861 N N . TYR A 1 104 ? 1.689 -0.154 23.034 1.00 56.66 104 TYR A N 1
ATOM 862 C CA . TYR A 1 104 ? 1.213 0.497 24.251 1.00 56.66 104 TYR A CA 1
ATOM 863 C C . TYR A 1 104 ? 2.261 1.397 24.911 1.00 56.66 104 TYR A C 1
ATOM 865 O O . TYR A 1 104 ? 3.284 0.924 25.399 1.00 56.66 104 TYR A O 1
ATOM 873 N N . CYS A 1 105 ? 1.974 2.702 24.971 1.00 60.41 105 CYS A N 1
ATOM 874 C CA . CYS A 1 105 ? 2.820 3.710 25.609 1.00 60.41 105 CYS A CA 1
ATOM 875 C C . CYS A 1 105 ? 2.134 4.257 26.882 1.00 60.41 105 CYS A C 1
ATOM 877 O O . CYS A 1 105 ? 1.014 4.766 26.777 1.00 60.41 105 CYS A O 1
ATOM 879 N N . PRO A 1 106 ? 2.775 4.213 28.070 1.00 61.34 106 PRO A N 1
ATOM 880 C CA . PRO A 1 106 ? 2.281 4.882 29.284 1.00 61.34 106 PRO A CA 1
ATOM 881 C C . PRO A 1 106 ? 2.064 6.390 29.088 1.00 61.34 106 PRO A C 1
ATOM 883 O O . PRO A 1 106 ? 1.181 6.985 29.707 1.00 61.34 106 PRO A O 1
ATOM 886 N N . CYS A 1 107 ? 2.824 6.983 28.161 1.00 67.75 107 CYS A N 1
ATOM 887 C CA . CYS A 1 107 ? 2.731 8.383 27.753 1.00 67.75 107 CYS A CA 1
ATOM 888 C C . CYS A 1 107 ? 1.597 8.652 26.742 1.00 67.75 107 CYS A C 1
ATOM 890 O O . CYS A 1 107 ? 1.569 9.718 26.130 1.00 67.75 107 CYS A O 1
ATOM 892 N N . ALA A 1 108 ? 0.687 7.697 26.511 1.00 72.19 108 ALA A N 1
ATOM 893 C CA . ALA A 1 108 ? -0.465 7.903 25.637 1.00 72.19 108 ALA A CA 1
ATOM 894 C C . ALA A 1 108 ? -1.329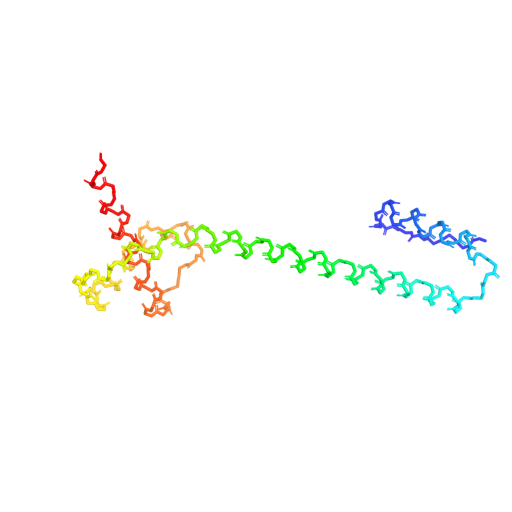 9.077 26.128 1.00 72.19 108 ALA A C 1
ATOM 896 O O . ALA A 1 108 ? -1.499 9.286 27.331 1.00 72.19 108 ALA A O 1
ATOM 897 N N . SER A 1 109 ? -1.898 9.834 25.187 1.00 81.44 109 SER A N 1
ATOM 898 C CA . SER A 1 109 ? -2.757 10.972 25.517 1.00 81.44 109 SER A CA 1
ATOM 899 C C . SER A 1 109 ? -4.020 10.520 26.260 1.00 81.44 109 SER A C 1
ATOM 901 O O . SER A 1 109 ? -4.500 9.398 26.070 1.00 81.44 109 SER A O 1
ATOM 903 N N . LYS A 1 110 ? -4.602 11.413 27.075 1.00 80.56 110 LYS A N 1
ATOM 904 C CA . LYS A 1 110 ? -5.849 11.142 27.817 1.00 80.56 110 LYS A CA 1
ATOM 905 C C . LYS A 1 110 ? -6.971 10.614 26.914 1.00 80.56 110 LYS A C 1
ATOM 907 O O . LYS A 1 110 ? -7.684 9.693 27.293 1.00 80.56 110 LYS A O 1
ATOM 912 N N . GLU A 1 111 ? -7.093 11.140 25.695 1.00 81.81 111 GLU A N 1
ATOM 913 C CA . GLU A 1 111 ? -8.092 10.696 24.714 1.00 81.81 111 GLU A CA 1
ATOM 914 C C . GLU A 1 111 ? -7.895 9.241 24.274 1.00 81.81 111 GLU A C 1
ATOM 916 O O . GLU A 1 111 ? -8.867 8.490 24.158 1.00 81.81 111 GLU A O 1
ATOM 921 N N . VAL A 1 112 ? -6.643 8.819 24.069 1.00 80.94 112 VAL A N 1
ATOM 922 C CA . VAL A 1 112 ? -6.311 7.434 23.707 1.00 80.94 112 VAL A CA 1
ATOM 923 C C . VAL A 1 112 ? -6.644 6.498 24.865 1.00 80.94 112 VAL A C 1
ATOM 925 O O . VAL A 1 112 ? -7.324 5.491 24.649 1.00 80.94 112 VAL A O 1
ATOM 928 N N . LYS A 1 113 ? -6.249 6.860 26.094 1.00 84.44 113 LYS A N 1
ATOM 929 C CA . LYS A 1 113 ? -6.565 6.079 27.302 1.00 84.44 113 LYS A CA 1
ATOM 930 C C . LYS A 1 113 ? -8.075 5.908 27.472 1.00 84.44 113 LYS A C 1
ATOM 932 O O . LYS A 1 113 ? -8.569 4.786 27.605 1.00 84.44 113 LYS A O 1
ATOM 937 N N . LYS A 1 114 ? -8.812 7.015 27.341 1.00 85.12 114 LYS A N 1
ATOM 938 C CA . LYS A 1 114 ? -10.276 7.066 27.405 1.00 85.12 114 LYS A CA 1
ATOM 939 C C . LYS A 1 114 ? -10.913 6.155 26.352 1.00 85.12 114 LYS A C 1
ATOM 941 O O . LYS A 1 114 ? -11.732 5.304 26.689 1.00 85.12 114 LYS A O 1
ATOM 946 N N . SER A 1 115 ? -10.501 6.271 25.089 1.00 84.31 115 SER A N 1
ATOM 947 C CA . SER A 1 115 ? -11.016 5.448 23.985 1.00 84.31 115 SER A CA 1
ATOM 948 C C . SER A 1 115 ? -10.844 3.945 24.237 1.00 84.31 115 SER A C 1
ATOM 950 O O . SER A 1 115 ? -11.782 3.166 24.047 1.00 84.31 115 SER A O 1
ATOM 952 N N . VAL A 1 116 ? -9.672 3.526 24.721 1.00 83.81 116 VAL A N 1
ATOM 953 C CA . VAL A 1 116 ? -9.385 2.114 25.020 1.00 83.81 116 VAL A CA 1
ATOM 954 C C . VAL A 1 116 ? -10.246 1.596 26.175 1.00 83.81 116 VAL A C 1
ATOM 956 O O . VAL A 1 116 ? -10.868 0.539 26.032 1.00 83.81 116 VAL A O 1
ATOM 959 N N . ALA A 1 117 ? -10.348 2.347 27.276 1.00 83.31 117 ALA A N 1
ATOM 960 C CA . ALA A 1 117 ? -11.166 1.970 28.430 1.00 83.31 117 ALA A CA 1
ATOM 961 C C . ALA A 1 117 ? -12.650 1.799 28.050 1.00 83.31 117 ALA A C 1
ATOM 963 O O . ALA A 1 117 ? -13.255 0.759 28.331 1.00 83.31 117 ALA A O 1
ATOM 964 N N . TYR A 1 118 ? -13.226 2.761 27.317 1.00 84.31 118 TYR A N 1
ATOM 965 C CA . TYR A 1 118 ? -14.628 2.685 26.885 1.00 84.31 118 TYR A CA 1
ATOM 966 C C . TYR A 1 118 ? -14.900 1.521 25.931 1.00 84.31 118 TYR A C 1
ATOM 968 O O . TYR A 1 118 ? -15.950 0.878 26.036 1.00 84.31 118 TYR A O 1
ATOM 976 N N . ARG A 1 119 ? -13.970 1.217 25.016 1.00 84.81 119 ARG A N 1
ATOM 977 C CA . ARG A 1 119 ? -14.101 0.057 24.121 1.00 84.81 119 ARG A CA 1
ATOM 978 C C . ARG A 1 119 ? -14.157 -1.248 24.906 1.00 84.81 119 ARG A C 1
ATOM 980 O O . ARG A 1 119 ? -15.009 -2.079 24.613 1.00 84.81 119 ARG A O 1
ATOM 987 N N . LEU A 1 120 ? -13.307 -1.413 25.915 1.00 83.81 120 LEU A N 1
ATOM 988 C CA . LEU A 1 120 ? -13.280 -2.631 26.727 1.00 83.81 120 LEU A CA 1
ATOM 989 C C . LEU A 1 120 ? -14.532 -2.811 27.573 1.00 83.81 120 LEU A C 1
ATOM 991 O O . LEU A 1 120 ? -15.103 -3.898 27.578 1.00 83.81 120 LEU A O 1
ATOM 995 N N . ILE A 1 121 ? -14.999 -1.747 28.222 1.00 83.75 121 ILE A N 1
ATOM 996 C CA . ILE A 1 121 ? -16.251 -1.783 28.986 1.00 83.75 121 ILE A CA 1
ATOM 997 C C . ILE A 1 121 ? -17.426 -2.123 28.069 1.00 83.75 121 ILE A C 1
ATOM 999 O O . ILE A 1 121 ? -18.290 -2.919 28.433 1.00 83.75 121 ILE A O 1
ATOM 1003 N N . SER A 1 122 ? -17.454 -1.547 26.867 1.00 82.88 122 SER A N 1
ATOM 1004 C CA . SER A 1 122 ? -18.502 -1.833 25.884 1.00 82.88 122 SER A CA 1
ATOM 1005 C C . SER A 1 122 ? -18.470 -3.297 25.446 1.00 82.88 122 SER A C 1
ATOM 1007 O O . SER A 1 122 ? -19.512 -3.946 25.438 1.00 82.88 122 SER A O 1
ATOM 1009 N N . SER A 1 123 ? -17.286 -3.846 25.161 1.00 80.94 123 SER A N 1
ATOM 1010 C CA . SER A 1 123 ? -17.124 -5.268 24.835 1.00 80.94 123 SER A CA 1
ATOM 1011 C C . SER A 1 123 ? -17.542 -6.183 25.990 1.00 80.94 123 SER A C 1
ATOM 1013 O O . SER A 1 123 ? -18.236 -7.169 25.759 1.00 80.94 123 SER A O 1
ATOM 1015 N N . ALA A 1 124 ? -17.175 -5.852 27.232 1.00 78.75 124 ALA A N 1
ATOM 1016 C CA . ALA A 1 124 ? -17.552 -6.632 28.410 1.00 78.75 124 ALA A CA 1
ATOM 1017 C C . ALA A 1 124 ? -19.076 -6.674 28.605 1.00 78.75 124 ALA A C 1
ATOM 1019 O O . ALA A 1 124 ? -19.631 -7.744 28.846 1.00 78.75 124 ALA A O 1
ATOM 1020 N N . LYS A 1 125 ? -19.762 -5.538 28.420 1.00 82.06 125 LYS A N 1
ATOM 1021 C CA . LYS A 1 125 ? -21.232 -5.465 28.474 1.00 82.06 125 LYS A CA 1
ATOM 1022 C C . LYS A 1 125 ? -21.901 -6.340 27.415 1.00 82.06 125 LYS A C 1
ATOM 1024 O O . LYS A 1 125 ? -22.899 -6.981 27.713 1.00 82.06 125 LYS A O 1
ATOM 1029 N N . VAL A 1 126 ? -21.354 -6.375 26.197 1.00 81.00 126 VAL A N 1
ATOM 1030 C CA . VAL A 1 126 ? -21.870 -7.234 25.118 1.00 81.00 126 VAL A CA 1
ATOM 1031 C C . VAL A 1 126 ? -21.730 -8.714 25.480 1.00 81.00 126 VAL A C 1
ATOM 1033 O O . VAL A 1 126 ? -22.668 -9.468 25.264 1.00 81.00 126 VAL A O 1
ATOM 1036 N N . ILE A 1 127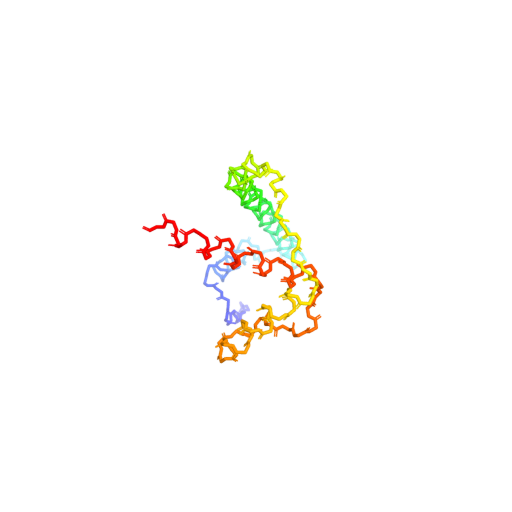 ? -20.599 -9.119 26.068 1.00 79.62 127 ILE A N 1
ATOM 1037 C CA . ILE A 1 127 ? -20.366 -10.511 26.491 1.00 79.62 127 ILE A CA 1
ATOM 1038 C C . ILE A 1 127 ? -21.283 -10.907 27.654 1.00 79.62 127 ILE A C 1
ATOM 1040 O O . ILE A 1 127 ? -21.785 -12.018 27.671 1.00 79.62 127 ILE A O 1
ATOM 1044 N N . GLN A 1 128 ? -21.528 -10.012 28.614 1.00 73.12 128 GLN A N 1
ATOM 1045 C CA . GLN A 1 128 ? -22.424 -10.278 29.750 1.00 73.12 128 GLN A CA 1
ATOM 1046 C C . GLN A 1 128 ? -23.904 -10.413 29.359 1.00 73.12 128 GLN A C 1
ATOM 1048 O O . GLN A 1 128 ? -24.697 -10.910 30.154 1.00 73.12 128 GLN A O 1
ATOM 1053 N N . TRP A 1 129 ? -24.292 -9.914 28.183 1.00 65.44 129 TRP A N 1
ATOM 1054 C CA . TRP A 1 129 ? -25.650 -10.025 27.640 1.00 65.44 129 TRP A CA 1
ATOM 1055 C C . TRP A 1 129 ? -25.811 -11.165 26.623 1.00 65.44 129 TRP A C 1
ATOM 1057 O O . TRP A 1 129 ? -26.908 -11.322 26.085 1.00 65.44 129 TRP A O 1
ATOM 1067 N N . ALA A 1 130 ? -24.745 -11.923 26.350 1.00 55.25 130 ALA A N 1
ATOM 1068 C CA . ALA A 1 130 ? -24.764 -13.140 25.541 1.00 55.25 130 ALA A CA 1
ATOM 1069 C C . ALA A 1 130 ? -24.937 -14.375 26.435 1.00 55.25 130 ALA A C 1
ATOM 1071 O O . ALA A 1 130 ? -25.637 -15.308 25.984 1.00 55.25 130 ALA A O 1
#

Organism: NCBI:txid588596

Radius of gyration: 28.62 Å; chains: 1; bounding box: 54×25×74 Å

Sequence (130 aa):
MIKTNYFGLNSVIVQALNNMQYRYSGEIPEMWYFHILIICKNTIKCANDHLKKCIAKTAKKHLTYSNPIQKNVKKRVSSELSDDEIDEIYSNIYFRYRKTSEFYCPCASKEVKKSVAYRLISSAKVIQWA

Secondary structure (DSSP, 8-state):
------TTS-HHHHHHHHHHHHHTTTS-HHHHHHHHHHHHHHHHHHHHHHHHHHHHHHHHHHHHHHHHHHTT----------HHHHHHHHHHHHHHHTTT-TT--TT--HHHHHHHHHHHHHHHHHHHT-